Protein AF-A0A1F8L5M7-F1 (afdb_monomer)

Sequence (176 aa):
MYILMGIMQFGLIFAAYLTVNNAVREGARWGSISVYDTSDSASENDETRQDGVVARIIAGRGILNMPAVGATATSNFDSGDGTWAAGVVADDCFNQSPTPYSAVKDGDFTICYTIPADLAGESDARRGYYMEVTAWYHQQIFVPLLDMFLPDDPTKSAGEQGSWIRLPGRVTVVIN

Radius of gyration: 17.59 Å; Cα contacts (8 Å, |Δi|>4): 319; chains: 1; bounding box: 44×28×59 Å

Nearest PDB structures (foldseek):
  2a75-assembly1_A  TM=3.251E-01  e=4.981E+00  Trypanosoma rangeli
  1n1y-assembly1_A  TM=3.239E-01  e=7.196E+00  Trypanosoma rangeli

Structure (mmCIF, N/CA/C/O backbone):
data_AF-A0A1F8L5M7-F1
#
_entry.id   AF-A0A1F8L5M7-F1
#
loop_
_atom_site.group_PDB
_atom_site.id
_atom_site.type_symbol
_atom_site.label_atom_id
_atom_site.label_alt_id
_atom_site.label_comp_id
_atom_site.label_asym_id
_atom_site.label_entity_id
_atom_site.label_seq_id
_atom_site.pdbx_PDB_ins_code
_atom_site.Cartn_x
_atom_site.Cartn_y
_atom_site.Cartn_z
_atom_site.occupancy
_atom_site.B_iso_or_equiv
_atom_site.auth_seq_id
_atom_site.auth_comp_id
_atom_site.auth_asym_id
_atom_site.auth_atom_id
_atom_site.pdbx_PDB_model_num
ATOM 1 N N . MET A 1 1 ? -13.368 -0.753 36.514 1.00 64.62 1 MET A N 1
ATOM 2 C CA . MET A 1 1 ? -13.719 -1.466 35.264 1.00 64.62 1 MET A CA 1
ATOM 3 C C . MET A 1 1 ? -13.157 -0.775 34.016 1.00 64.62 1 MET A C 1
ATOM 5 O O . MET A 1 1 ? -12.635 -1.472 33.159 1.00 64.62 1 MET A O 1
ATOM 9 N N . TYR A 1 2 ? -13.148 0.564 33.946 1.00 70.50 2 TYR A N 1
ATOM 10 C CA . TYR A 1 2 ? -12.568 1.322 32.820 1.00 70.50 2 TYR A CA 1
ATOM 11 C C . TYR A 1 2 ? -11.077 1.057 32.544 1.00 70.50 2 TYR A C 1
ATOM 13 O O . TYR A 1 2 ? -10.684 0.987 31.388 1.00 70.50 2 TYR A O 1
ATOM 21 N N . ILE A 1 3 ? -10.260 0.827 33.581 1.00 77.00 3 ILE A N 1
ATOM 22 C CA . ILE A 1 3 ? -8.830 0.500 33.412 1.00 77.00 3 ILE A CA 1
ATOM 23 C C . ILE A 1 3 ? -8.643 -0.842 32.684 1.00 77.00 3 ILE A C 1
ATOM 25 O O . ILE A 1 3 ? -7.845 -0.933 31.759 1.00 77.00 3 ILE A O 1
ATOM 29 N N . LEU A 1 4 ? -9.415 -1.872 33.051 1.00 77.94 4 LEU A N 1
ATOM 30 C CA . LEU A 1 4 ? -9.369 -3.177 32.379 1.00 77.94 4 LEU A CA 1
ATOM 31 C C . LEU A 1 4 ? -9.817 -3.073 30.915 1.00 77.94 4 LEU A C 1
ATOM 33 O O . LEU A 1 4 ? -9.190 -3.665 30.042 1.00 77.94 4 LEU A O 1
ATOM 37 N N . MET A 1 5 ? -10.862 -2.288 30.639 1.00 79.56 5 MET A N 1
ATOM 38 C CA . MET A 1 5 ? -11.337 -2.042 29.274 1.00 79.56 5 MET A CA 1
ATOM 39 C C . MET A 1 5 ? -10.292 -1.301 28.426 1.00 79.56 5 MET A C 1
ATOM 41 O O . MET A 1 5 ? -10.048 -1.696 27.290 1.00 79.56 5 MET A O 1
ATOM 45 N N . GLY A 1 6 ? -9.613 -0.300 28.996 1.00 77.00 6 GLY A N 1
ATOM 46 C CA . GLY A 1 6 ? -8.527 0.416 28.322 1.00 77.00 6 GLY A CA 1
ATOM 47 C C . GLY A 1 6 ? -7.334 -0.483 27.979 1.00 77.00 6 GLY A C 1
ATOM 48 O O . GLY A 1 6 ? -6.821 -0.415 26.866 1.00 77.00 6 GLY A O 1
ATOM 49 N N . ILE A 1 7 ? -6.934 -1.380 28.890 1.00 84.25 7 ILE A N 1
ATOM 50 C CA . ILE A 1 7 ? -5.848 -2.344 28.633 1.00 84.25 7 ILE A CA 1
ATOM 51 C C . ILE A 1 7 ? -6.228 -3.306 27.498 1.00 84.25 7 ILE A C 1
ATOM 53 O O . ILE A 1 7 ? -5.422 -3.537 26.597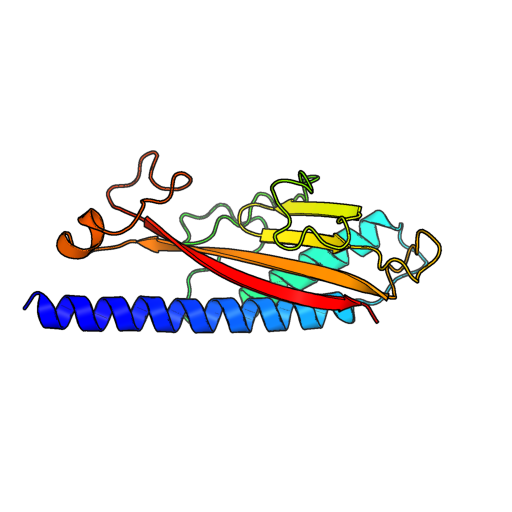 1.00 84.25 7 ILE A O 1
ATOM 57 N N . MET A 1 8 ? -7.454 -3.843 27.507 1.00 83.19 8 MET A N 1
ATOM 58 C CA . MET A 1 8 ? -7.928 -4.731 26.437 1.00 83.19 8 MET A CA 1
ATOM 59 C C . MET A 1 8 ? -7.974 -4.018 25.081 1.00 83.19 8 MET A C 1
ATOM 61 O O . MET A 1 8 ? -7.539 -4.579 24.077 1.00 83.19 8 MET A O 1
ATOM 65 N N . GLN A 1 9 ? -8.448 -2.772 25.050 1.00 81.06 9 GLN A N 1
ATOM 66 C CA . GLN A 1 9 ? -8.530 -1.995 23.818 1.00 81.06 9 GLN A CA 1
ATOM 67 C C . GLN A 1 9 ? -7.148 -1.643 23.260 1.00 81.06 9 GLN A C 1
ATOM 69 O O . GLN A 1 9 ? -6.925 -1.774 22.059 1.00 81.06 9 GLN A O 1
ATOM 74 N N . PHE A 1 10 ? -6.202 -1.265 24.121 1.00 85.00 10 PHE A N 1
ATOM 75 C CA . PHE A 1 10 ? -4.820 -1.049 23.702 1.00 85.00 10 PHE A CA 1
ATOM 76 C C . PHE A 1 10 ? -4.196 -2.333 23.139 1.00 85.00 10 PHE A C 1
ATOM 78 O O . PHE A 1 10 ? -3.548 -2.296 22.094 1.00 85.00 10 PHE A O 1
ATOM 85 N N . GLY A 1 11 ? -4.444 -3.479 23.783 1.00 87.62 11 GLY A N 1
ATOM 86 C CA . GLY A 1 11 ? -4.008 -4.783 23.284 1.00 87.62 11 GLY A CA 1
ATOM 87 C C . GLY A 1 11 ? -4.550 -5.094 21.886 1.00 87.62 11 GLY A C 1
ATOM 88 O O . GLY A 1 11 ? -3.794 -5.546 21.028 1.00 87.62 11 GLY A O 1
ATOM 89 N N . LEU A 1 12 ? -5.828 -4.792 21.630 1.00 84.56 12 LEU A N 1
ATOM 90 C CA . LEU A 1 12 ? -6.448 -4.968 20.314 1.00 84.56 12 LEU A CA 1
ATOM 91 C C . LEU A 1 12 ? -5.837 -4.036 19.257 1.00 84.56 12 LEU A C 1
ATOM 93 O O . LEU A 1 12 ? -5.513 -4.496 18.166 1.00 84.56 12 LEU A O 1
ATOM 97 N N . ILE A 1 13 ? -5.637 -2.754 19.584 1.00 86.12 13 ILE A N 1
ATOM 98 C CA . ILE A 1 13 ? -5.011 -1.771 18.683 1.00 86.12 13 ILE A CA 1
ATOM 99 C C . ILE A 1 13 ? -3.591 -2.211 18.317 1.00 86.12 13 ILE A C 1
ATOM 101 O O . ILE A 1 13 ? -3.224 -2.214 17.143 1.00 86.12 13 ILE A O 1
ATOM 105 N N . PHE A 1 14 ? -2.800 -2.632 19.305 1.00 89.12 14 PHE A N 1
ATOM 106 C CA . PHE A 1 14 ? -1.436 -3.102 19.081 1.00 89.12 14 PHE A CA 1
ATOM 107 C C . PHE A 1 14 ? -1.399 -4.381 18.233 1.00 89.12 14 PHE A C 1
ATOM 109 O O . PHE A 1 14 ? -0.612 -4.477 17.290 1.00 89.12 14 PHE A O 1
ATOM 116 N N . ALA A 1 15 ? -2.277 -5.346 18.523 1.00 88.81 15 ALA A N 1
ATOM 117 C CA . ALA A 1 15 ? -2.394 -6.568 17.733 1.00 88.81 15 ALA A CA 1
ATOM 118 C C . ALA A 1 15 ? -2.799 -6.272 16.279 1.00 88.81 15 ALA A C 1
ATOM 120 O O . ALA A 1 15 ? -2.209 -6.834 15.352 1.00 88.81 15 ALA A O 1
ATOM 121 N N . ALA A 1 16 ? -3.754 -5.360 16.069 1.00 87.75 16 ALA A N 1
ATOM 122 C CA . ALA A 1 16 ? -4.158 -4.920 14.740 1.00 87.75 16 ALA A CA 1
ATOM 123 C C . ALA A 1 16 ? -2.996 -4.240 14.005 1.00 87.75 16 ALA A C 1
ATOM 125 O O . ALA A 1 16 ? -2.677 -4.630 12.885 1.00 87.75 16 ALA A O 1
ATOM 126 N N . TYR A 1 17 ? -2.292 -3.31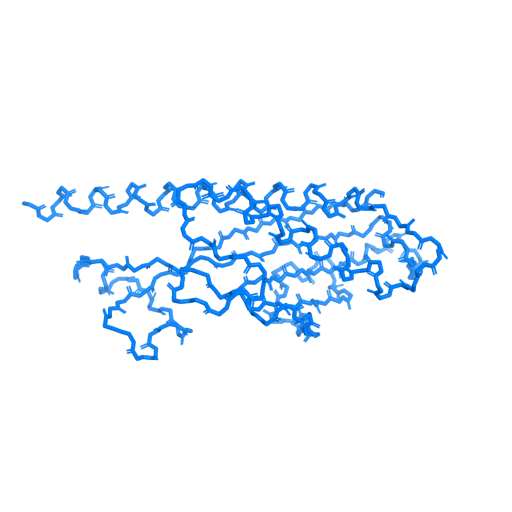3 14.659 1.00 89.12 17 TYR A N 1
ATOM 127 C CA . TYR A 1 17 ? -1.135 -2.627 14.086 1.00 89.12 17 TYR A CA 1
ATOM 128 C C . TYR A 1 17 ? -0.040 -3.602 13.629 1.00 89.12 17 TYR A C 1
ATOM 130 O O . TYR A 1 17 ? 0.430 -3.510 12.494 1.00 89.12 17 TYR A O 1
ATOM 138 N N . LEU A 1 18 ? 0.339 -4.576 14.465 1.00 91.50 18 LEU A N 1
ATOM 139 C CA . LEU A 1 18 ? 1.320 -5.597 14.079 1.00 91.50 18 LEU A CA 1
ATOM 140 C C . LEU A 1 18 ? 0.841 -6.436 12.892 1.00 91.50 18 LEU A C 1
ATOM 142 O O . LEU A 1 18 ? 1.621 -6.731 11.987 1.00 91.50 18 LEU A O 1
ATOM 146 N N . THR A 1 19 ? -0.437 -6.808 12.890 1.00 91.31 19 THR A N 1
ATOM 147 C CA . THR A 1 19 ? -1.025 -7.627 11.827 1.00 91.31 19 THR A CA 1
ATOM 148 C C . THR A 1 19 ? -1.015 -6.884 10.493 1.00 91.31 19 THR A C 1
ATOM 150 O O . THR A 1 19 ? -0.532 -7.431 9.506 1.00 91.31 19 THR A O 1
ATOM 153 N N . VAL A 1 20 ? -1.451 -5.621 10.468 1.00 90.69 20 VAL A N 1
ATOM 154 C CA . VAL A 1 20 ? -1.460 -4.790 9.253 1.00 90.69 20 VAL A CA 1
ATOM 155 C C . VAL A 1 20 ? -0.036 -4.569 8.733 1.00 90.69 20 VAL A C 1
ATOM 157 O O . VAL A 1 20 ? 0.209 -4.731 7.542 1.00 90.69 20 VAL A O 1
ATOM 160 N N . ASN A 1 21 ? 0.937 -4.287 9.606 1.00 92.88 21 ASN A N 1
ATOM 161 C CA . ASN A 1 21 ? 2.332 -4.100 9.185 1.00 92.88 21 ASN A CA 1
ATOM 162 C C . ASN A 1 21 ? 2.960 -5.380 8.612 1.00 92.88 21 ASN A C 1
ATOM 164 O O . ASN A 1 21 ? 3.693 -5.322 7.623 1.00 92.88 21 ASN A O 1
ATOM 168 N N . ASN A 1 22 ? 2.663 -6.540 9.201 1.00 92.81 22 ASN A N 1
ATOM 169 C CA . ASN A 1 22 ? 3.116 -7.822 8.664 1.00 92.81 22 ASN A CA 1
ATOM 170 C C . ASN A 1 22 ? 2.445 -8.141 7.320 1.00 92.81 22 ASN A C 1
ATOM 172 O O . ASN A 1 22 ? 3.125 -8.580 6.394 1.00 92.81 22 ASN A O 1
ATOM 176 N N . ALA A 1 23 ? 1.143 -7.876 7.194 1.00 91.56 23 ALA A N 1
ATOM 177 C CA . ALA A 1 23 ? 0.395 -8.073 5.958 1.00 91.56 23 ALA A CA 1
ATOM 178 C C . ALA A 1 23 ? 0.924 -7.186 4.818 1.00 91.56 23 ALA A C 1
ATOM 180 O O . ALA A 1 23 ? 1.190 -7.682 3.726 1.00 91.56 23 ALA A O 1
ATOM 181 N N . VAL A 1 24 ? 1.166 -5.900 5.091 1.00 93.25 24 VAL A N 1
ATOM 182 C CA . VAL A 1 24 ? 1.761 -4.943 4.142 1.00 93.25 24 VAL A CA 1
ATOM 183 C C . VAL A 1 24 ? 3.165 -5.368 3.720 1.00 93.25 24 VAL A C 1
ATOM 185 O O . VAL A 1 24 ? 3.490 -5.323 2.534 1.00 93.25 24 VAL A O 1
ATOM 188 N N . ARG A 1 25 ? 3.988 -5.862 4.654 1.00 93.94 25 ARG A N 1
ATOM 189 C CA . ARG A 1 25 ? 5.315 -6.407 4.331 1.00 93.94 25 ARG A CA 1
ATOM 190 C C . ARG A 1 25 ? 5.233 -7.599 3.378 1.00 93.94 25 ARG A C 1
ATOM 192 O O . ARG A 1 25 ? 6.041 -7.685 2.456 1.00 93.94 25 ARG A O 1
ATOM 199 N N . GLU A 1 26 ? 4.282 -8.504 3.588 1.00 93.38 26 GLU A N 1
ATOM 200 C CA . GLU A 1 26 ? 4.086 -9.649 2.695 1.00 93.38 26 GLU A CA 1
ATOM 201 C C . GLU A 1 26 ? 3.541 -9.223 1.324 1.00 93.38 26 GLU A C 1
ATOM 203 O O . GLU A 1 26 ? 4.014 -9.721 0.302 1.00 93.38 26 GLU A O 1
ATOM 208 N N . GLY A 1 27 ? 2.624 -8.253 1.285 1.00 92.06 27 GLY A N 1
ATOM 209 C CA . GLY A 1 27 ? 2.161 -7.630 0.044 1.00 92.06 27 GLY A CA 1
ATOM 210 C C . GLY A 1 27 ? 3.308 -7.025 -0.759 1.00 92.06 27 GLY A C 1
ATOM 211 O O . GLY A 1 27 ? 3.499 -7.358 -1.926 1.00 92.06 27 GLY A O 1
ATOM 212 N N . ALA A 1 28 ? 4.145 -6.211 -0.118 1.00 93.50 28 ALA A N 1
ATOM 213 C CA . ALA A 1 28 ? 5.296 -5.603 -0.775 1.00 93.50 28 ALA A CA 1
ATOM 214 C C . ALA A 1 28 ? 6.337 -6.632 -1.233 1.00 93.50 28 ALA A C 1
ATOM 216 O O . ALA A 1 28 ? 6.903 -6.486 -2.315 1.00 93.50 28 ALA A O 1
ATOM 217 N N . ARG A 1 29 ? 6.557 -7.704 -0.456 1.00 93.00 29 ARG A N 1
ATOM 218 C CA . ARG A 1 29 ? 7.408 -8.828 -0.876 1.00 93.00 29 ARG A CA 1
ATOM 219 C C . ARG A 1 29 ? 6.881 -9.482 -2.149 1.00 93.00 29 ARG A C 1
ATOM 221 O O . ARG A 1 29 ? 7.678 -9.898 -2.979 1.00 93.00 29 ARG A O 1
ATOM 228 N N . TRP A 1 30 ? 5.564 -9.605 -2.293 1.00 92.81 30 TRP A N 1
ATOM 229 C CA . TRP A 1 30 ? 4.962 -10.127 -3.514 1.00 92.81 30 TRP A CA 1
ATOM 230 C C . TRP A 1 30 ? 5.160 -9.149 -4.683 1.00 92.81 30 TRP A C 1
ATOM 232 O O . TRP A 1 30 ? 5.631 -9.556 -5.743 1.00 92.81 30 TRP A O 1
ATOM 242 N N . GLY A 1 31 ? 4.894 -7.853 -4.486 1.00 91.00 31 GLY A N 1
ATOM 243 C CA . GLY A 1 31 ? 5.005 -6.865 -5.568 1.00 91.00 31 GLY A CA 1
ATOM 244 C C . GLY A 1 31 ? 6.436 -6.677 -6.080 1.00 91.00 31 GLY A C 1
ATOM 245 O O . GLY A 1 31 ? 6.628 -6.440 -7.273 1.00 91.00 31 GLY A O 1
ATOM 246 N N . SER A 1 32 ? 7.444 -6.873 -5.221 1.00 91.62 32 SER A N 1
ATOM 247 C CA . SER A 1 32 ? 8.855 -6.803 -5.619 1.00 91.62 32 SER A CA 1
ATOM 248 C C . SER A 1 32 ? 9.344 -7.989 -6.450 1.00 91.62 32 SER A C 1
ATOM 250 O O . SER A 1 32 ? 10.395 -7.872 -7.07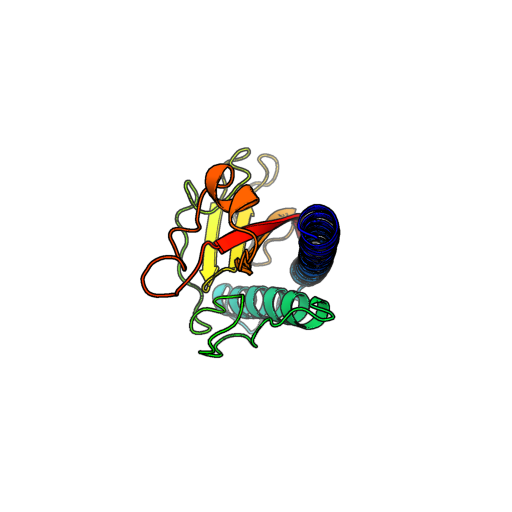7 1.00 91.62 32 SER A O 1
ATOM 252 N N . ILE A 1 33 ? 8.614 -9.110 -6.458 1.00 90.38 33 ILE A N 1
ATOM 253 C CA . IL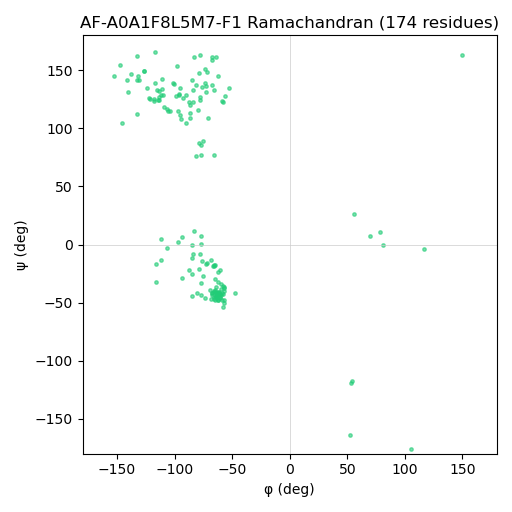E A 1 33 ? 8.945 -10.315 -7.238 1.00 90.38 33 ILE A CA 1
ATOM 254 C C . ILE A 1 33 ? 7.958 -10.578 -8.378 1.00 90.38 33 ILE A C 1
ATOM 256 O O . ILE A 1 33 ? 8.038 -11.629 -9.016 1.00 90.38 33 ILE A O 1
ATOM 260 N N . SER A 1 34 ? 7.002 -9.674 -8.604 1.00 87.19 34 SER A N 1
ATOM 261 C CA . SER A 1 34 ? 5.986 -9.851 -9.638 1.00 87.19 34 SER A CA 1
ATOM 262 C C . SER A 1 34 ? 6.644 -10.066 -10.997 1.00 87.19 34 SER A C 1
ATOM 264 O O . SER A 1 34 ? 7.501 -9.284 -11.418 1.00 87.19 34 SER A O 1
ATOM 266 N N . VAL A 1 35 ? 6.241 -11.141 -11.672 1.00 86.75 35 VAL A N 1
ATOM 267 C CA . VAL A 1 35 ? 6.773 -11.512 -12.982 1.00 86.75 35 VAL A CA 1
ATOM 268 C C . VAL A 1 35 ? 6.218 -10.546 -14.019 1.00 86.75 35 VAL A C 1
ATOM 270 O O . VAL A 1 35 ? 5.022 -10.288 -14.038 1.00 86.75 35 VAL A O 1
ATOM 273 N N . TYR A 1 36 ? 7.105 -10.011 -14.853 1.00 88.62 36 TYR A N 1
ATOM 274 C CA . TYR A 1 36 ? 6.730 -9.202 -16.005 1.00 88.62 36 TYR A CA 1
ATOM 275 C C . TYR A 1 36 ? 6.466 -10.125 -17.195 1.00 88.62 36 TYR A C 1
ATOM 277 O O . TYR A 1 36 ? 7.378 -10.857 -17.600 1.00 88.62 36 TYR A O 1
ATOM 285 N N . ASP A 1 37 ? 5.253 -10.086 -17.738 1.00 90.69 37 ASP A N 1
ATOM 286 C CA . ASP A 1 37 ? 4.901 -10.774 -18.973 1.00 90.69 37 ASP A CA 1
ATOM 287 C C . ASP A 1 37 ? 5.077 -9.841 -20.175 1.00 90.69 37 ASP A C 1
ATOM 289 O O . ASP A 1 37 ? 4.546 -8.735 -20.233 1.00 90.69 37 ASP A O 1
ATOM 293 N N . THR A 1 38 ? 5.849 -10.301 -21.155 1.00 89.00 38 THR A N 1
ATOM 294 C CA . THR A 1 38 ? 6.111 -9.568 -22.396 1.00 89.00 38 THR A CA 1
ATOM 295 C C . THR A 1 38 ? 4.951 -9.603 -23.389 1.00 89.00 38 THR A C 1
ATOM 297 O O . THR A 1 38 ? 4.994 -8.850 -24.362 1.00 89.00 38 THR A O 1
ATOM 300 N N . SER A 1 39 ? 3.962 -10.488 -23.204 1.00 92.06 39 SER A N 1
ATOM 301 C CA . SER A 1 39 ? 2.743 -10.479 -24.026 1.00 92.06 39 SER A CA 1
ATOM 302 C C . SER A 1 39 ? 1.748 -9.403 -23.611 1.00 92.06 39 SER A C 1
ATOM 304 O O . SER A 1 39 ? 0.916 -9.018 -24.432 1.00 92.06 39 SER A O 1
ATOM 306 N N . ASP A 1 40 ? 1.855 -8.929 -22.372 1.00 90.31 40 ASP A N 1
ATOM 307 C CA . ASP A 1 40 ? 0.932 -7.981 -21.766 1.00 90.31 40 ASP A CA 1
ATOM 308 C C . ASP A 1 40 ? 1.493 -6.561 -21.868 1.00 90.31 40 ASP A C 1
ATOM 310 O O . ASP A 1 40 ? 2.706 -6.328 -21.940 1.00 90.31 40 ASP A O 1
ATOM 314 N N . SER A 1 41 ? 0.605 -5.573 -21.870 1.00 90.06 41 SER A N 1
ATOM 315 C CA . SER A 1 41 ? 1.009 -4.172 -21.824 1.00 90.06 41 SER A CA 1
ATOM 316 C C . SER A 1 41 ? 1.644 -3.812 -20.475 1.00 90.06 41 SER A C 1
ATOM 318 O O . SER A 1 41 ? 1.459 -4.477 -19.451 1.00 90.06 41 SER A O 1
ATOM 320 N N . ALA A 1 42 ? 2.386 -2.703 -20.445 1.00 84.31 42 ALA A N 1
ATOM 321 C CA . ALA A 1 42 ? 3.002 -2.207 -19.215 1.00 84.31 42 ALA A CA 1
ATOM 322 C C . ALA A 1 42 ? 1.976 -1.820 -18.131 1.00 84.31 42 ALA A C 1
ATOM 324 O O . ALA A 1 42 ? 2.337 -1.802 -16.954 1.00 84.31 42 ALA A O 1
ATOM 325 N N . SER A 1 43 ? 0.731 -1.500 -18.512 1.00 84.88 43 SER A N 1
ATOM 326 C CA . SER A 1 43 ? -0.368 -1.217 -17.581 1.00 84.88 43 SER A CA 1
ATOM 327 C C . SER A 1 43 ? -1.008 -2.489 -17.031 1.00 84.88 43 SER A C 1
ATOM 329 O O . SER A 1 43 ? -1.236 -2.556 -15.831 1.00 84.88 43 SER A O 1
ATOM 331 N N . GLU A 1 44 ? -1.229 -3.514 -17.862 1.00 89.75 44 GLU A N 1
ATOM 332 C CA . GLU A 1 44 ? -1.810 -4.798 -17.422 1.00 89.75 44 GLU A CA 1
ATOM 333 C C . GLU A 1 44 ? -0.878 -5.538 -16.453 1.00 89.75 44 GLU A C 1
ATOM 335 O O . GLU A 1 44 ? -1.311 -6.064 -15.426 1.00 89.75 44 GLU A O 1
ATOM 340 N N . ASN A 1 45 ? 0.429 -5.509 -16.730 1.00 89.94 45 ASN A N 1
ATOM 341 C CA . ASN A 1 45 ? 1.444 -6.020 -15.810 1.00 89.94 45 ASN A CA 1
ATOM 342 C C . ASN A 1 45 ? 1.424 -5.295 -14.458 1.00 89.94 45 ASN A C 1
ATOM 344 O O . ASN A 1 45 ? 1.723 -5.879 -13.415 1.00 89.94 45 ASN A O 1
ATOM 348 N N . ASP A 1 46 ? 1.108 -4.006 -14.479 1.00 87.94 46 ASP A N 1
ATOM 349 C CA . ASP A 1 46 ? 1.070 -3.185 -13.284 1.00 87.94 46 ASP A CA 1
ATOM 350 C C . ASP A 1 46 ? -0.180 -3.415 -12.458 1.00 87.94 46 ASP A C 1
ATOM 352 O O . ASP A 1 46 ? -0.070 -3.590 -11.251 1.00 87.94 46 ASP A O 1
ATOM 356 N N . GLU A 1 47 ? -1.335 -3.495 -13.104 1.00 89.06 47 GLU A N 1
ATOM 357 C CA . GLU A 1 47 ? -2.597 -3.860 -12.473 1.00 89.06 47 GLU A CA 1
ATOM 358 C C . GLU A 1 47 ? -2.493 -5.251 -11.841 1.00 89.06 47 GLU A C 1
ATOM 360 O O . GLU A 1 47 ? -2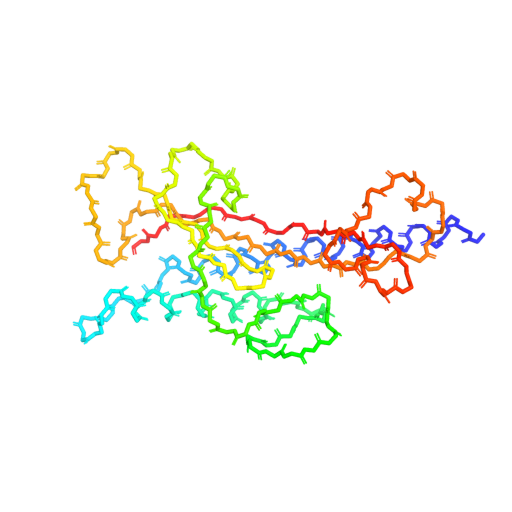.717 -5.407 -10.644 1.00 89.06 47 GLU A O 1
ATOM 365 N N . THR A 1 48 ? -1.965 -6.235 -12.579 1.00 90.38 48 THR A N 1
ATOM 366 C CA . THR A 1 48 ? -1.692 -7.580 -12.045 1.00 90.38 48 THR A CA 1
ATOM 367 C C . THR A 1 48 ? -0.762 -7.531 -10.834 1.00 90.38 48 THR A C 1
ATOM 369 O O . THR A 1 48 ? -0.948 -8.266 -9.855 1.00 90.38 48 THR A O 1
ATOM 372 N N . ARG A 1 49 ? 0.255 -6.659 -10.875 1.00 91.00 49 ARG A N 1
ATOM 373 C CA . ARG A 1 49 ? 1.165 -6.481 -9.747 1.00 91.00 49 ARG A CA 1
ATOM 374 C C . ARG A 1 49 ? 0.424 -5.895 -8.540 1.00 91.00 49 ARG A C 1
ATOM 376 O O . ARG A 1 49 ? 0.601 -6.358 -7.414 1.00 91.00 49 ARG A O 1
ATOM 383 N N . GLN A 1 50 ? -0.369 -4.860 -8.756 1.00 90.06 50 GLN A N 1
ATOM 384 C CA . GLN A 1 50 ? -1.068 -4.132 -7.703 1.00 90.06 50 GLN A CA 1
ATOM 385 C C . GLN A 1 50 ? -2.155 -5.015 -7.062 1.00 90.06 50 GLN A C 1
ATOM 387 O O . GLN A 1 50 ? -2.185 -5.160 -5.836 1.00 90.06 50 GLN A O 1
ATOM 392 N N . ASP A 1 51 ? -2.926 -5.743 -7.867 1.00 89.62 51 ASP A N 1
ATOM 393 C CA . ASP A 1 51 ? -3.912 -6.729 -7.414 1.00 89.62 51 ASP A CA 1
ATOM 394 C C . ASP A 1 51 ? -3.268 -7.846 -6.594 1.00 89.62 51 ASP A C 1
ATOM 396 O O . ASP A 1 51 ? -3.762 -8.228 -5.528 1.00 89.62 51 ASP A O 1
ATOM 400 N N . GLY A 1 52 ? -2.122 -8.355 -7.053 1.00 90.12 52 GLY A N 1
ATOM 401 C CA . GLY A 1 52 ? -1.362 -9.363 -6.329 1.00 90.12 52 GLY A CA 1
ATOM 402 C C . GLY A 1 52 ? -0.870 -8.866 -4.968 1.00 90.12 52 GLY A C 1
ATOM 403 O O . GLY A 1 52 ? -0.970 -9.601 -3.979 1.00 90.12 52 GLY A O 1
ATOM 404 N N . VAL A 1 53 ? -0.400 -7.614 -4.882 1.00 91.62 53 VAL A N 1
ATOM 405 C CA . VAL A 1 53 ? -0.021 -6.970 -3.612 1.00 91.62 53 VAL A CA 1
ATOM 406 C C . VAL A 1 53 ? -1.215 -6.953 -2.661 1.00 91.62 53 VAL A C 1
ATOM 408 O O . VAL A 1 53 ? -1.107 -7.468 -1.542 1.00 91.62 53 VAL A O 1
ATOM 411 N N . VAL A 1 54 ? -2.361 -6.429 -3.096 1.00 88.38 54 VAL A N 1
ATOM 412 C CA . VAL A 1 54 ? -3.542 -6.296 -2.231 1.00 88.38 54 VAL A CA 1
ATOM 413 C C . VAL A 1 54 ? -4.092 -7.662 -1.827 1.00 88.38 54 VAL A C 1
ATOM 415 O O . VAL A 1 54 ? -4.371 -7.887 -0.646 1.00 88.38 54 VAL A O 1
ATOM 418 N N . ALA A 1 55 ? -4.136 -8.632 -2.743 1.00 88.00 55 ALA A N 1
ATOM 419 C CA . ALA A 1 55 ? -4.545 -10.000 -2.437 1.00 88.00 55 ALA A CA 1
ATOM 420 C C . ALA A 1 55 ? -3.690 -10.633 -1.324 1.00 88.00 55 ALA A C 1
ATOM 422 O O . ALA A 1 55 ? -4.213 -11.365 -0.477 1.00 88.00 55 ALA A O 1
ATOM 423 N N . ARG A 1 56 ? -2.381 -10.342 -1.276 1.00 90.12 56 ARG A N 1
ATOM 424 C CA . ARG A 1 56 ? -1.492 -10.831 -0.208 1.00 90.12 56 ARG A CA 1
ATOM 425 C C . ARG A 1 56 ? -1.633 -10.073 1.101 1.00 90.12 56 ARG A C 1
ATOM 427 O O . ARG A 1 56 ? -1.555 -10.712 2.150 1.00 90.12 56 ARG A O 1
ATOM 434 N N . ILE A 1 57 ? -1.918 -8.775 1.062 1.00 89.38 57 ILE A N 1
ATOM 435 C CA . ILE A 1 57 ? -2.262 -8.013 2.271 1.00 89.38 57 ILE A CA 1
ATOM 436 C C . ILE A 1 57 ? -3.542 -8.581 2.889 1.00 89.38 57 ILE A C 1
ATOM 438 O O . ILE A 1 57 ? -3.574 -8.925 4.071 1.00 89.38 57 ILE A O 1
ATOM 442 N N . ILE A 1 58 ? -4.565 -8.787 2.061 1.00 85.38 58 ILE A N 1
ATOM 443 C CA . ILE A 1 58 ? -5.833 -9.385 2.471 1.00 85.38 58 ILE A CA 1
ATOM 444 C C . ILE A 1 58 ? -5.596 -10.800 3.005 1.00 85.38 58 ILE A C 1
ATOM 446 O O . ILE A 1 58 ? -6.103 -11.139 4.069 1.00 85.38 58 ILE A O 1
ATOM 450 N N . ALA A 1 59 ? -4.800 -11.644 2.346 1.00 85.50 59 ALA A N 1
ATOM 451 C CA . ALA A 1 59 ? -4.481 -12.977 2.867 1.00 85.50 59 ALA A CA 1
ATOM 452 C C . ALA A 1 59 ? -3.715 -12.939 4.209 1.00 85.50 59 ALA A C 1
ATOM 454 O O . ALA A 1 59 ? -3.918 -13.809 5.055 1.00 85.50 59 ALA A O 1
ATOM 455 N N . GLY A 1 60 ? -2.877 -11.921 4.431 1.00 85.25 60 GLY A N 1
ATOM 456 C CA . GLY A 1 60 ? -2.091 -11.718 5.653 1.00 85.25 60 GLY A CA 1
ATOM 457 C C . GLY A 1 60 ? -2.875 -11.172 6.852 1.00 85.25 60 GLY A C 1
ATOM 458 O O . GLY A 1 60 ? -2.297 -10.974 7.920 1.00 85.25 60 GLY A O 1
ATOM 459 N N . ARG A 1 61 ? -4.184 -10.939 6.709 1.00 76.69 61 ARG A N 1
ATOM 460 C CA . ARG A 1 61 ? -5.007 -10.219 7.691 1.00 76.69 61 ARG A CA 1
ATOM 461 C C . ARG A 1 61 ? -5.257 -10.906 9.027 1.00 76.69 61 ARG A C 1
ATOM 463 O O . ARG A 1 61 ? -5.757 -10.271 9.954 1.00 76.69 61 ARG A O 1
ATOM 470 N N . GLY A 1 62 ? -4.964 -12.199 9.133 1.00 79.81 62 GLY A N 1
ATOM 471 C CA . GLY A 1 62 ? -5.266 -12.981 10.329 1.00 79.81 62 GLY A CA 1
ATOM 472 C C . GLY A 1 62 ? -6.742 -12.864 10.733 1.00 79.81 62 GLY A C 1
ATOM 473 O O . GLY A 1 62 ? -7.626 -13.241 9.971 1.00 79.81 62 GLY A O 1
ATOM 474 N N . ILE A 1 63 ? -6.993 -12.342 11.939 1.00 74.19 63 ILE A N 1
ATOM 475 C CA . ILE A 1 63 ? -8.339 -12.156 12.515 1.00 74.19 63 ILE A CA 1
ATOM 476 C C . ILE A 1 63 ? -9.029 -10.852 12.074 1.00 74.19 63 ILE A C 1
ATOM 478 O O . ILE A 1 63 ? -10.197 -10.636 12.393 1.00 74.19 63 ILE A O 1
ATOM 482 N N . LEU A 1 64 ? -8.327 -9.958 11.373 1.00 81.06 64 LEU A N 1
ATOM 483 C CA . LEU A 1 64 ? -8.889 -8.672 10.968 1.00 81.06 64 LEU A CA 1
ATOM 484 C C . LEU A 1 64 ? -9.903 -8.853 9.834 1.00 81.06 64 LEU A C 1
ATOM 486 O O . LEU A 1 64 ? -9.688 -9.615 8.889 1.00 81.06 64 LEU A O 1
ATOM 490 N N . ASN A 1 65 ? -11.006 -8.109 9.912 1.00 72.81 65 ASN A N 1
ATOM 491 C CA . ASN A 1 65 ? -12.044 -8.104 8.887 1.00 72.81 65 ASN A CA 1
ATOM 492 C C . ASN A 1 65 ? -11.639 -7.189 7.719 1.00 72.81 65 ASN A C 1
ATOM 494 O O . ASN A 1 65 ? -12.107 -6.055 7.631 1.00 72.81 65 ASN A O 1
ATOM 498 N N . MET A 1 66 ? -10.725 -7.675 6.872 1.00 69.25 66 MET A N 1
ATOM 499 C CA . MET A 1 66 ? -10.390 -7.046 5.588 1.00 69.25 66 MET A CA 1
ATOM 500 C C . MET A 1 66 ? -11.188 -7.733 4.469 1.00 69.25 66 MET A C 1
ATOM 502 O O . MET A 1 66 ? -11.163 -8.971 4.398 1.00 69.25 66 MET A O 1
ATOM 506 N N . PRO A 1 67 ? -11.897 -6.978 3.621 1.00 64.62 67 PRO A N 1
ATOM 507 C CA . PRO A 1 67 ? -12.716 -7.501 2.547 1.00 64.62 67 PRO A CA 1
ATOM 508 C C . PRO A 1 67 ? -11.806 -7.901 1.376 1.00 64.62 67 PRO A C 1
ATOM 510 O O . PRO A 1 67 ? -10.628 -7.547 1.340 1.00 64.62 67 PRO A O 1
ATOM 513 N N . ALA A 1 68 ? -12.324 -8.703 0.446 1.00 62.91 68 ALA A N 1
ATOM 514 C CA . ALA A 1 68 ? -11.614 -8.991 -0.801 1.00 62.91 68 ALA A CA 1
ATOM 515 C C . ALA A 1 68 ? -11.523 -7.722 -1.675 1.00 62.91 68 ALA A C 1
ATOM 517 O O . ALA A 1 68 ? -12.344 -6.827 -1.507 1.00 62.91 68 ALA A O 1
ATOM 518 N N . VAL A 1 69 ? -10.572 -7.659 -2.615 1.00 61.53 69 VAL A N 1
ATOM 519 C CA . VAL A 1 69 ? -10.497 -6.565 -3.609 1.00 61.53 69 VAL A CA 1
ATOM 520 C C . VAL A 1 69 ? -11.844 -6.421 -4.324 1.00 61.53 69 VAL A C 1
ATOM 522 O O . VAL A 1 69 ? -12.455 -7.435 -4.677 1.00 61.53 69 VAL A O 1
ATOM 525 N N . GLY A 1 70 ? -12.327 -5.185 -4.479 1.00 57.06 70 GLY A N 1
ATOM 526 C CA . GLY A 1 70 ? -13.611 -4.883 -5.122 1.00 57.06 70 GLY A CA 1
ATOM 527 C C . GLY A 1 70 ? -14.863 -5.303 -4.335 1.00 57.06 70 GLY A C 1
ATOM 528 O O . GLY A 1 70 ? -15.976 -5.224 -4.858 1.00 57.06 70 GLY A O 1
ATOM 529 N N . ALA A 1 71 ? -14.736 -5.768 -3.085 1.00 57.75 71 ALA A N 1
ATOM 530 C CA . ALA A 1 71 ? -15.894 -6.119 -2.269 1.00 57.75 71 ALA A CA 1
ATOM 531 C C . ALA A 1 71 ? -16.445 -4.893 -1.524 1.00 57.75 71 ALA A C 1
ATOM 533 O O . ALA A 1 71 ? -15.848 -4.389 -0.576 1.00 57.75 71 ALA A O 1
ATOM 534 N N . THR A 1 72 ? -17.653 -4.463 -1.890 1.00 54.50 72 THR A N 1
ATOM 535 C CA . THR A 1 72 ? -18.384 -3.396 -1.193 1.00 54.50 72 THR A CA 1
ATOM 536 C C . THR A 1 72 ? -18.996 -3.940 0.104 1.00 54.50 72 THR A C 1
ATOM 538 O O . THR A 1 72 ? -20.139 -4.397 0.132 1.00 54.50 72 THR A O 1
ATOM 541 N N . ALA A 1 73 ? -18.228 -3.957 1.191 1.00 54.03 73 ALA A N 1
ATOM 542 C CA . ALA A 1 73 ? -18.714 -4.372 2.507 1.00 54.03 73 ALA A CA 1
ATOM 543 C C . ALA A 1 73 ? -18.433 -3.305 3.570 1.00 54.03 73 ALA A C 1
ATOM 545 O O . ALA A 1 73 ? -17.416 -2.620 3.516 1.00 54.03 73 ALA A O 1
ATOM 546 N N . THR A 1 74 ? -19.300 -3.227 4.588 1.00 59.56 74 THR A N 1
ATOM 547 C CA . THR A 1 74 ? -19.041 -2.532 5.862 1.00 59.56 74 THR A CA 1
ATOM 548 C C . THR A 1 74 ? -17.923 -3.262 6.601 1.00 59.56 74 THR A C 1
ATOM 550 O O . THR A 1 74 ? -18.152 -4.096 7.482 1.00 59.56 74 THR A O 1
ATOM 553 N N . SER A 1 75 ? -16.698 -3.044 6.154 1.00 67.12 75 SER A N 1
ATOM 554 C CA . SER A 1 75 ? -15.506 -3.668 6.695 1.00 67.12 75 SER A CA 1
ATOM 555 C C . SER A 1 75 ? -14.606 -2.589 7.279 1.00 67.12 75 SER A C 1
ATOM 557 O O . SER A 1 75 ? -14.771 -1.410 6.984 1.00 67.12 75 SER A O 1
ATOM 559 N N . ASN A 1 76 ? -13.620 -2.978 8.079 1.00 75.56 76 ASN A N 1
ATOM 560 C CA . ASN A 1 76 ? -12.651 -2.046 8.649 1.00 75.56 76 ASN A CA 1
ATOM 561 C C . ASN A 1 76 ? -11.573 -1.595 7.638 1.00 75.56 76 ASN A C 1
ATOM 563 O O . ASN A 1 76 ? -10.641 -0.894 8.014 1.00 75.56 76 ASN A O 1
ATOM 567 N N . PHE A 1 77 ? -11.735 -1.971 6.370 1.00 75.75 77 PHE A N 1
ATOM 568 C CA . PHE A 1 77 ? -11.052 -1.440 5.194 1.00 75.75 77 PHE A CA 1
ATOM 569 C C . PHE A 1 77 ? -12.082 -1.012 4.141 1.00 75.75 77 PHE A C 1
ATOM 571 O O . PHE A 1 77 ? -13.139 -1.629 3.989 1.00 75.75 77 PHE A O 1
ATOM 578 N N . ASP A 1 78 ? -11.740 -0.004 3.369 1.00 74.50 78 ASP A N 1
ATOM 579 C CA . ASP A 1 78 ? -12.310 0.268 2.065 1.00 74.50 78 ASP A CA 1
ATOM 580 C C . ASP A 1 78 ? -11.392 -0.379 1.021 1.00 74.50 78 ASP A C 1
ATOM 582 O O . ASP A 1 78 ? -10.259 0.053 0.834 1.00 74.50 78 ASP A O 1
ATOM 586 N N . SER A 1 79 ? -11.821 -1.469 0.385 1.00 64.50 79 SER A N 1
ATOM 587 C CA . SER A 1 79 ? -11.035 -2.112 -0.682 1.00 64.50 79 SER A CA 1
ATOM 588 C C . SER A 1 79 ? -11.229 -1.463 -2.049 1.00 64.50 79 SER A C 1
ATOM 590 O O . SER A 1 79 ? -10.852 -2.083 -3.037 1.00 64.50 79 SER A O 1
ATOM 592 N N . GLY A 1 80 ? -11.866 -0.289 -2.095 1.00 64.69 80 GLY A N 1
ATOM 593 C CA . GLY A 1 80 ? -12.266 0.380 -3.322 1.00 64.69 80 GLY A CA 1
ATOM 594 C C . GLY A 1 80 ? -13.069 -0.528 -4.258 1.00 64.69 80 GLY A C 1
ATOM 595 O O . GLY A 1 80 ? -13.644 -1.542 -3.838 1.00 64.69 80 GLY A O 1
ATOM 596 N N . ASP A 1 81 ? -13.193 -0.126 -5.518 1.00 67.62 81 ASP A N 1
ATOM 597 C CA . ASP A 1 81 ? -14.010 -0.827 -6.515 1.00 67.62 81 ASP A CA 1
ATOM 598 C C . ASP A 1 81 ? -13.206 -1.844 -7.342 1.00 67.62 81 ASP A C 1
ATOM 600 O O . ASP A 1 81 ? -13.758 -2.461 -8.256 1.00 67.62 81 ASP A O 1
ATOM 604 N N . GLY A 1 82 ? -11.935 -2.065 -6.983 1.00 69.94 82 GLY A N 1
ATOM 605 C CA . GLY A 1 82 ? -11.010 -2.907 -7.735 1.00 69.94 82 GLY A CA 1
ATOM 606 C C . GLY A 1 82 ? -10.429 -2.209 -8.963 1.00 69.94 82 GLY A C 1
ATOM 607 O O . GLY A 1 82 ? -9.815 -2.875 -9.792 1.00 69.94 82 GLY A O 1
ATOM 608 N N . THR A 1 83 ? -10.633 -0.895 -9.106 1.00 80.50 83 THR A N 1
ATOM 609 C CA . THR A 1 83 ? -10.044 -0.088 -10.175 1.00 80.50 83 THR A CA 1
ATOM 610 C C . THR A 1 83 ? -8.973 0.827 -9.598 1.00 80.50 83 THR A C 1
ATOM 612 O O . THR A 1 83 ? -9.246 1.735 -8.811 1.00 80.50 83 THR A O 1
ATOM 615 N N . TRP A 1 84 ? -7.736 0.651 -10.056 1.00 86.62 84 TRP A N 1
ATOM 616 C CA . TRP A 1 84 ? -6.621 1.496 -9.643 1.00 86.62 84 TRP A CA 1
ATOM 617 C C . TRP A 1 84 ? -6.744 2.905 -10.225 1.00 86.62 84 TRP A C 1
ATOM 619 O O . TRP A 1 84 ? -6.548 3.144 -11.419 1.00 86.62 84 TRP A O 1
ATOM 629 N N . ALA A 1 85 ? -7.044 3.872 -9.362 1.00 86.00 85 ALA A N 1
ATOM 630 C CA . ALA A 1 85 ? -7.055 5.278 -9.724 1.00 86.00 85 ALA A CA 1
ATOM 631 C C . ALA A 1 85 ? -5.643 5.867 -9.623 1.00 86.00 85 ALA A C 1
ATOM 633 O O . ALA A 1 85 ? -4.901 5.583 -8.680 1.00 86.00 85 ALA A O 1
ATOM 634 N N . ALA A 1 86 ? -5.286 6.753 -10.555 1.00 84.62 86 ALA A N 1
ATOM 635 C CA . ALA A 1 86 ? -4.065 7.543 -10.434 1.00 84.62 86 ALA A CA 1
ATOM 636 C C . ALA A 1 86 ? -4.105 8.375 -9.136 1.00 84.62 86 ALA A C 1
ATOM 638 O O . ALA A 1 86 ? -5.041 9.144 -8.893 1.00 84.62 86 ALA A O 1
ATOM 639 N N . GLY A 1 87 ? -3.093 8.190 -8.295 1.00 76.81 87 GLY A N 1
ATOM 640 C CA . GLY A 1 87 ? -2.898 8.934 -7.058 1.00 76.81 87 GLY A CA 1
ATOM 641 C C . GLY A 1 87 ? -2.213 10.280 -7.296 1.00 76.81 87 GLY A C 1
ATOM 642 O O . GLY A 1 87 ? -1.558 10.512 -8.316 1.00 76.81 87 GLY A O 1
ATOM 643 N N . VAL A 1 88 ? -2.336 11.174 -6.320 1.00 79.38 88 VAL A N 1
ATOM 644 C CA . VAL A 1 88 ? -1.582 12.425 -6.261 1.00 79.38 88 VAL A CA 1
ATOM 645 C C . VAL A 1 88 ? -0.294 12.144 -5.500 1.00 79.38 88 VAL A C 1
ATOM 647 O O . VAL A 1 88 ? -0.301 12.041 -4.280 1.00 79.38 88 VAL A O 1
ATOM 650 N N . VAL A 1 89 ? 0.830 12.040 -6.212 1.00 80.00 89 VAL A N 1
ATOM 651 C CA . VAL A 1 89 ? 2.146 11.707 -5.631 1.00 80.00 89 VAL A CA 1
ATOM 652 C C . VAL A 1 89 ? 2.487 12.524 -4.373 1.00 80.00 89 VAL A C 1
ATOM 654 O O . VAL A 1 89 ? 3.007 11.974 -3.406 1.00 80.00 89 VAL A O 1
ATOM 657 N N . ALA A 1 90 ? 2.191 13.826 -4.378 1.00 74.50 90 ALA A N 1
ATOM 658 C CA . ALA A 1 90 ? 2.517 14.731 -3.275 1.00 74.50 90 ALA A CA 1
ATOM 659 C C . ALA A 1 90 ? 1.659 14.528 -2.012 1.00 74.50 90 ALA A C 1
ATOM 661 O O . ALA A 1 90 ? 2.048 15.001 -0.948 1.00 74.50 90 ALA A O 1
ATOM 662 N N . ASP A 1 91 ? 0.529 13.831 -2.117 1.00 77.19 91 ASP A N 1
ATOM 663 C CA . ASP A 1 91 ? -0.408 13.643 -1.005 1.00 77.19 91 ASP A CA 1
ATOM 664 C C . ASP A 1 91 ? -0.534 12.163 -0.602 1.00 77.19 91 ASP A C 1
ATOM 666 O O . ASP A 1 91 ? -0.698 11.852 0.578 1.00 77.19 91 ASP A O 1
ATOM 670 N N . ASP A 1 92 ? -0.408 11.248 -1.568 1.00 81.75 92 ASP A N 1
ATOM 671 C CA . ASP A 1 92 ? -0.666 9.816 -1.395 1.00 81.75 92 ASP A CA 1
ATOM 672 C C . ASP A 1 92 ? 0.609 9.018 -1.043 1.00 81.75 92 ASP A C 1
ATOM 674 O O . ASP A 1 92 ? 0.537 8.015 -0.329 1.00 81.75 92 ASP A O 1
ATOM 678 N N . CYS A 1 93 ? 1.790 9.469 -1.482 1.00 87.12 93 CYS A N 1
ATOM 679 C CA . CYS A 1 93 ? 3.060 8.812 -1.160 1.00 87.12 93 CYS A CA 1
ATOM 680 C C . CYS A 1 93 ? 3.667 9.372 0.124 1.00 87.12 93 CYS A C 1
ATOM 682 O O . CYS A 1 93 ? 3.863 10.586 0.256 1.00 87.12 93 CYS A O 1
ATOM 684 N N . PHE A 1 94 ? 4.032 8.494 1.062 1.00 83.88 94 PHE A N 1
ATOM 685 C CA . PHE A 1 94 ? 4.648 8.935 2.307 1.00 83.88 94 PHE A CA 1
ATOM 686 C C . PHE A 1 94 ? 6.092 9.379 2.096 1.00 83.88 94 PHE A C 1
ATOM 688 O O . PHE A 1 94 ? 6.497 10.427 2.607 1.00 83.88 94 PHE A O 1
ATOM 695 N N . ASN A 1 95 ? 6.884 8.592 1.365 1.00 81.06 95 ASN A N 1
ATOM 696 C CA . ASN A 1 95 ? 8.253 8.969 1.078 1.00 81.06 95 ASN A CA 1
ATOM 697 C C . ASN A 1 95 ? 8.321 9.850 -0.171 1.00 81.06 95 ASN A C 1
ATOM 699 O O . ASN A 1 95 ? 8.161 9.372 -1.288 1.00 81.06 95 ASN A O 1
ATOM 703 N N . GLN A 1 96 ? 8.612 11.135 0.024 1.00 80.69 96 GLN A N 1
ATOM 704 C CA . GLN A 1 96 ? 8.729 12.110 -1.065 1.00 80.69 96 GLN A CA 1
ATOM 705 C C . GLN A 1 96 ? 10.172 12.362 -1.518 1.00 80.69 96 GLN A C 1
ATOM 707 O O . GLN A 1 96 ? 10.416 13.220 -2.369 1.00 80.69 96 GLN A O 1
ATOM 712 N N . SER A 1 97 ? 11.139 11.653 -0.929 1.00 79.94 97 SER A N 1
ATOM 713 C CA . SER A 1 97 ? 12.557 11.808 -1.239 1.00 79.94 97 SER A CA 1
ATOM 714 C C . SER A 1 97 ? 13.223 10.443 -1.460 1.00 79.94 97 SER A C 1
ATOM 716 O O . SER A 1 97 ? 13.391 9.682 -0.500 1.00 79.94 97 SER A O 1
ATOM 718 N N . PRO A 1 98 ? 13.654 10.114 -2.694 1.00 81.38 98 PRO A N 1
ATOM 719 C CA . PRO A 1 98 ? 13.515 10.895 -3.931 1.00 81.38 98 PRO A CA 1
ATOM 720 C C . PRO A 1 98 ? 12.052 11.088 -4.369 1.00 81.38 98 PRO A C 1
ATOM 722 O O . PRO A 1 98 ? 11.169 10.372 -3.904 1.00 81.38 98 PRO A O 1
ATOM 725 N N . THR A 1 99 ? 11.793 12.079 -5.234 1.00 83.69 99 THR A N 1
ATOM 726 C CA . THR A 1 99 ? 10.433 12.417 -5.688 1.00 83.69 99 THR A CA 1
ATOM 727 C C . THR A 1 99 ? 9.778 11.200 -6.345 1.00 83.69 99 THR A C 1
ATOM 729 O O . THR A 1 99 ? 10.350 10.672 -7.303 1.00 83.69 99 THR A O 1
ATOM 732 N N . PRO A 1 100 ? 8.611 10.739 -5.860 1.00 86.75 100 PRO A N 1
ATOM 733 C CA . PRO A 1 100 ? 7.943 9.598 -6.456 1.00 86.75 100 PRO A CA 1
ATOM 734 C C . PRO A 1 100 ? 7.553 9.903 -7.894 1.00 86.75 100 PRO A C 1
ATOM 736 O O . PRO A 1 100 ? 7.223 11.032 -8.256 1.00 86.75 100 PRO A O 1
ATOM 739 N N . TYR A 1 101 ? 7.633 8.874 -8.717 1.00 86.31 101 TYR A N 1
ATOM 740 C CA . TYR A 1 101 ? 7.326 8.944 -10.132 1.00 86.31 101 TYR A CA 1
ATOM 741 C C . TYR A 1 101 ? 5.826 8.771 -10.374 1.00 86.31 101 TYR A C 1
ATOM 743 O O . TYR A 1 101 ? 5.225 9.535 -11.126 1.00 86.31 101 TYR A O 1
ATOM 751 N N . SER A 1 102 ? 5.206 7.800 -9.701 1.00 88.50 102 SER A N 1
ATOM 752 C CA . SER A 1 102 ? 3.773 7.551 -9.814 1.00 88.50 102 SER A CA 1
ATOM 753 C C . SER A 1 102 ? 3.177 7.035 -8.511 1.00 88.50 102 SER A C 1
ATOM 755 O O . SER A 1 102 ? 3.860 6.445 -7.673 1.00 88.50 102 SER A O 1
ATOM 757 N N . ALA A 1 103 ? 1.880 7.277 -8.353 1.00 89.38 103 ALA A N 1
ATOM 758 C CA . ALA A 1 103 ? 1.062 6.772 -7.266 1.00 89.38 103 ALA A CA 1
ATOM 759 C C . ALA A 1 103 ? -0.207 6.169 -7.862 1.00 89.38 103 ALA A C 1
ATOM 761 O O . ALA A 1 103 ? -0.770 6.725 -8.809 1.00 89.38 103 ALA A O 1
ATOM 762 N N . VAL A 1 104 ? -0.665 5.061 -7.300 1.00 91.31 104 VAL A N 1
ATOM 763 C CA . VAL A 1 104 ? -1.958 4.449 -7.606 1.00 91.31 104 VAL A CA 1
ATOM 764 C C . VAL A 1 104 ? -2.670 4.121 -6.304 1.00 91.31 104 VAL A C 1
ATOM 766 O O . VAL A 1 104 ? -2.029 3.785 -5.302 1.00 91.31 104 VAL A O 1
ATOM 769 N N . LYS A 1 105 ? -3.993 4.245 -6.304 1.00 88.50 105 LYS A N 1
ATOM 770 C CA . LYS A 1 105 ? -4.826 4.010 -5.128 1.00 88.50 105 LYS A CA 1
ATOM 771 C C . LYS A 1 105 ? -6.084 3.233 -5.473 1.00 88.50 105 LYS A C 1
ATOM 773 O O . LYS A 1 105 ? -6.661 3.431 -6.539 1.00 88.50 105 LYS A O 1
ATOM 778 N N . ASP A 1 106 ? -6.507 2.416 -4.523 1.00 86.25 106 ASP A N 1
ATOM 779 C CA . ASP A 1 106 ? -7.771 1.689 -4.541 1.00 86.25 106 ASP A CA 1
ATOM 780 C C . ASP A 1 106 ? -8.278 1.608 -3.093 1.00 86.25 106 ASP A C 1
ATOM 782 O O . ASP A 1 106 ? -7.695 0.923 -2.247 1.00 86.25 106 ASP A O 1
ATOM 786 N N . GLY A 1 107 ? -9.283 2.427 -2.767 1.00 83.31 107 GLY A N 1
ATOM 787 C CA . GLY A 1 107 ? -9.780 2.608 -1.398 1.00 83.31 107 GLY A CA 1
ATOM 788 C C . GLY A 1 107 ? -8.687 3.002 -0.390 1.00 83.31 107 GLY A C 1
ATOM 789 O O . GLY A 1 107 ? -8.068 4.064 -0.486 1.00 83.31 107 GLY A O 1
ATOM 790 N N . ASP A 1 108 ? -8.457 2.137 0.598 1.00 85.50 108 ASP A N 1
ATOM 791 C CA . ASP A 1 108 ? -7.462 2.265 1.667 1.00 85.50 108 ASP A CA 1
ATOM 792 C C . ASP A 1 108 ? -6.059 1.768 1.282 1.00 85.50 108 ASP A C 1
ATOM 794 O O . ASP A 1 108 ? -5.141 1.823 2.112 1.00 85.50 108 ASP A O 1
ATOM 798 N N . PHE A 1 109 ? -5.875 1.269 0.060 1.00 88.12 109 PHE A N 1
ATOM 799 C CA . PHE A 1 109 ? -4.587 0.816 -0.449 1.00 88.12 109 PHE A CA 1
ATOM 800 C C . PHE A 1 109 ? -3.960 1.878 -1.345 1.00 88.12 109 PHE A C 1
ATOM 802 O O . PHE A 1 109 ? -4.612 2.514 -2.172 1.00 88.12 109 PHE A O 1
ATOM 809 N N . THR A 1 110 ? -2.658 2.076 -1.187 1.00 91.00 110 THR A N 1
ATOM 810 C CA . THR A 1 110 ? -1.884 2.996 -2.018 1.00 91.00 110 THR A CA 1
ATOM 811 C C . THR A 1 110 ? -0.536 2.373 -2.324 1.00 91.00 110 THR A C 1
ATOM 813 O O . THR A 1 110 ? 0.151 1.886 -1.421 1.00 91.00 110 THR A O 1
ATOM 816 N N . ILE A 1 111 ? -0.161 2.386 -3.598 1.00 91.62 111 ILE A N 1
ATOM 817 C CA . ILE A 1 111 ? 1.135 1.911 -4.068 1.00 91.62 111 ILE A CA 1
ATOM 818 C C . ILE A 1 111 ? 1.821 3.068 -4.782 1.00 91.62 111 ILE A C 1
ATOM 820 O O . ILE A 1 111 ? 1.272 3.664 -5.707 1.00 91.62 111 ILE A O 1
ATOM 824 N N . CYS A 1 112 ? 3.030 3.386 -4.341 1.00 92.50 112 CYS A N 1
ATOM 825 C CA . CYS A 1 112 ? 3.848 4.432 -4.927 1.00 92.50 112 CYS A CA 1
ATOM 826 C C . CYS A 1 112 ? 5.124 3.850 -5.508 1.00 92.50 112 CYS A C 1
ATOM 828 O O . CYS A 1 112 ? 5.772 3.000 -4.895 1.00 92.50 112 CYS A O 1
ATOM 830 N N . TYR A 1 113 ? 5.502 4.350 -6.675 1.00 90.62 113 TYR A N 1
ATOM 831 C CA . TYR A 1 113 ? 6.727 3.983 -7.358 1.00 90.62 113 TYR A CA 1
ATOM 832 C C . TYR A 1 113 ? 7.653 5.189 -7.407 1.00 90.62 113 TYR A C 1
ATOM 834 O O . TYR A 1 113 ? 7.274 6.257 -7.888 1.00 90.62 113 TYR A O 1
ATOM 842 N N . THR A 1 114 ? 8.886 5.007 -6.954 1.00 90.06 114 THR A N 1
ATOM 843 C CA . THR A 1 114 ? 9.923 6.035 -6.970 1.00 90.06 114 THR A CA 1
ATOM 844 C C . THR A 1 114 ? 11.120 5.531 -7.760 1.00 90.06 114 THR A C 1
ATOM 846 O O . THR A 1 114 ? 11.673 4.467 -7.469 1.00 90.06 114 THR A O 1
ATOM 849 N N . ILE A 1 115 ? 11.540 6.317 -8.751 1.00 88.38 115 ILE A N 1
ATOM 850 C CA . ILE A 1 115 ? 12.727 6.031 -9.556 1.00 88.38 115 ILE A CA 1
ATOM 851 C C . ILE A 1 115 ? 13.949 6.556 -8.792 1.00 88.38 115 ILE A C 1
ATOM 853 O O . ILE A 1 115 ? 13.988 7.743 -8.450 1.00 88.38 115 ILE A O 1
ATOM 857 N N . PRO A 1 116 ? 14.940 5.709 -8.476 1.00 84.88 116 PRO A N 1
ATOM 858 C CA . PRO A 1 116 ? 16.153 6.174 -7.824 1.00 84.88 116 PRO A CA 1
ATOM 859 C C . PRO A 1 116 ? 17.015 6.989 -8.805 1.00 84.88 116 PRO A C 1
ATOM 861 O O . PRO A 1 116 ? 17.012 6.752 -10.010 1.00 84.88 116 PRO A O 1
ATOM 864 N N . ALA A 1 117 ? 17.748 7.981 -8.291 1.00 81.81 117 ALA A N 1
ATOM 865 C CA . ALA A 1 117 ? 18.455 8.970 -9.116 1.00 81.81 117 ALA A CA 1
ATOM 866 C C . ALA A 1 117 ? 19.604 8.394 -9.971 1.00 81.81 117 ALA A C 1
ATOM 868 O O . ALA A 1 117 ? 20.063 9.043 -10.909 1.00 81.81 117 ALA A O 1
ATOM 869 N N . ASP A 1 118 ? 20.090 7.203 -9.629 1.00 78.62 118 ASP A N 1
ATOM 870 C CA . ASP A 1 118 ? 21.134 6.459 -10.335 1.00 78.62 118 ASP A CA 1
ATOM 871 C C . ASP A 1 118 ? 20.597 5.609 -11.498 1.00 78.62 118 ASP A C 1
ATOM 873 O O . ASP A 1 118 ? 21.382 5.141 -12.327 1.00 78.62 118 ASP A O 1
ATOM 877 N N . LEU A 1 119 ? 19.276 5.443 -11.604 1.00 77.06 119 LEU A N 1
ATOM 878 C CA . LEU A 1 119 ? 18.638 4.709 -12.688 1.00 77.06 119 LEU A CA 1
ATOM 879 C C . LEU A 1 119 ? 18.198 5.682 -13.791 1.00 77.06 119 LEU A C 1
ATOM 881 O O . LEU A 1 119 ? 17.299 6.504 -13.621 1.00 77.06 119 LEU A O 1
ATOM 885 N N . ALA A 1 120 ? 18.863 5.602 -14.944 1.00 61.16 120 ALA A N 1
ATOM 886 C CA . ALA A 1 120 ? 18.586 6.468 -16.083 1.00 61.16 120 ALA A CA 1
ATOM 887 C C . ALA A 1 120 ? 17.335 5.999 -16.847 1.00 61.16 120 ALA A C 1
ATOM 889 O O . ALA A 1 120 ? 17.436 5.265 -17.828 1.00 61.16 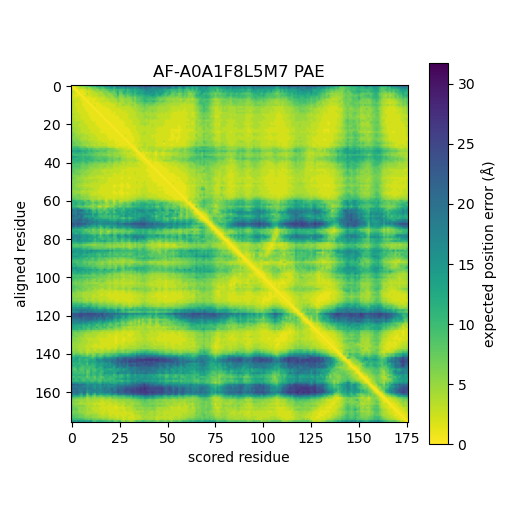120 ALA A O 1
ATOM 890 N N . GLY A 1 121 ? 16.165 6.465 -16.412 1.00 68.44 121 GLY A N 1
ATOM 891 C CA . GLY A 1 121 ? 14.934 6.429 -17.202 1.00 68.44 121 GLY A CA 1
ATOM 892 C C . GLY A 1 121 ? 13.905 5.375 -16.799 1.00 68.44 121 GLY A C 1
ATOM 893 O O . GLY A 1 121 ? 14.022 4.670 -15.793 1.00 68.44 121 GLY A O 1
ATOM 894 N N . GLU A 1 122 ? 12.843 5.328 -17.598 1.00 69.94 122 GLU A N 1
ATOM 895 C CA . GLU A 1 122 ?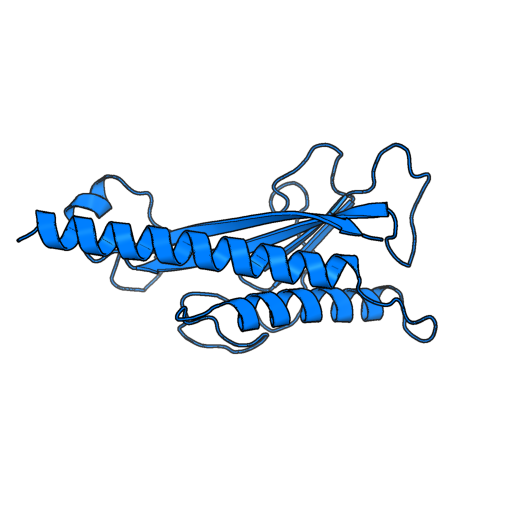 11.704 4.456 -17.359 1.00 69.94 122 GLU A CA 1
ATOM 896 C C . GLU A 1 122 ? 12.026 2.999 -17.728 1.00 69.94 122 GLU A C 1
ATOM 898 O O . GLU A 1 122 ? 12.643 2.732 -18.757 1.00 69.94 122 GLU A O 1
ATOM 903 N N . SER A 1 123 ? 11.643 2.046 -16.876 1.00 73.38 123 SER A N 1
ATOM 904 C CA . SER A 1 123 ? 11.745 0.612 -17.158 1.00 73.38 123 SER A CA 1
ATOM 905 C C . SER A 1 123 ? 10.344 0.025 -17.155 1.00 73.38 123 SER A C 1
ATOM 907 O O . SER A 1 123 ? 9.669 0.100 -16.130 1.00 73.38 123 SER A O 1
ATOM 909 N N . ASP A 1 124 ? 9.938 -0.619 -18.252 1.00 72.31 124 ASP A N 1
ATOM 910 C CA . ASP A 1 124 ? 8.608 -1.241 -18.362 1.00 72.31 124 ASP A CA 1
ATOM 911 C C . ASP A 1 124 ? 8.364 -2.270 -17.246 1.00 72.31 124 ASP A C 1
ATOM 913 O O . ASP A 1 124 ? 7.293 -2.339 -16.643 1.00 72.31 124 ASP A O 1
ATOM 917 N N . ALA A 1 125 ? 9.411 -3.019 -16.882 1.00 77.81 125 ALA A N 1
ATOM 918 C CA . ALA A 1 125 ? 9.363 -3.990 -15.793 1.00 77.81 125 ALA A CA 1
ATOM 919 C C . ALA A 1 125 ? 9.454 -3.356 -14.389 1.00 77.81 125 ALA A C 1
ATOM 921 O O . ALA A 1 125 ? 9.258 -4.063 -13.396 1.00 77.81 125 ALA A O 1
ATOM 922 N N . ARG A 1 126 ? 9.736 -2.047 -14.291 1.00 82.31 126 ARG A N 1
ATOM 923 C CA . ARG A 1 126 ? 9.952 -1.271 -13.051 1.00 82.31 126 ARG A CA 1
ATOM 924 C C . ARG A 1 126 ? 11.057 -1.830 -12.152 1.00 82.31 126 ARG A C 1
ATOM 926 O O . ARG A 1 126 ? 11.053 -1.640 -10.938 1.00 82.31 126 ARG A O 1
ATOM 933 N N . ARG A 1 127 ? 12.023 -2.537 -12.742 1.00 84.88 127 ARG A N 1
ATOM 934 C CA . ARG A 1 127 ? 13.149 -3.116 -12.000 1.00 84.88 127 ARG A CA 1
ATOM 935 C C . ARG A 1 127 ? 14.055 -2.018 -11.462 1.00 84.88 127 ARG A C 1
ATOM 937 O O . ARG A 1 127 ? 14.363 -1.060 -12.166 1.00 84.88 127 ARG A O 1
ATOM 944 N N . GLY A 1 128 ? 14.484 -2.174 -10.216 1.00 85.00 128 GLY A N 1
ATOM 945 C CA . GLY A 1 128 ? 15.285 -1.189 -9.495 1.00 85.00 128 GLY A CA 1
ATOM 946 C C . GLY A 1 128 ? 14.476 -0.038 -8.897 1.00 85.00 128 GLY A C 1
ATOM 947 O O . GLY A 1 128 ? 15.062 0.821 -8.248 1.00 85.00 128 GLY A O 1
ATOM 948 N N . TYR A 1 129 ? 13.153 0.001 -9.074 1.00 88.75 129 TYR A N 1
ATOM 949 C CA . TYR A 1 129 ? 12.330 1.073 -8.514 1.00 88.75 129 TYR A CA 1
ATOM 950 C C . TYR A 1 129 ? 12.090 0.806 -7.032 1.00 88.75 129 TYR A C 1
ATOM 952 O O . TYR A 1 129 ? 11.956 -0.349 -6.612 1.00 88.75 129 TYR A O 1
ATOM 960 N N . TYR A 1 130 ? 11.974 1.870 -6.243 1.00 90.50 130 TYR A N 1
ATOM 961 C CA . TYR A 1 130 ? 11.402 1.752 -4.911 1.00 90.50 130 TYR A CA 1
ATOM 962 C C . TYR A 1 130 ? 9.885 1.668 -5.041 1.00 90.50 130 TYR A C 1
ATOM 964 O O . TYR A 1 130 ? 9.258 2.543 -5.631 1.00 90.50 130 TYR A O 1
ATOM 972 N N . MET A 1 131 ? 9.302 0.617 -4.484 1.00 91.69 131 MET A N 1
ATOM 973 C CA . MET A 1 131 ? 7.866 0.451 -4.340 1.00 91.69 131 MET A CA 1
ATOM 974 C C . MET A 1 131 ? 7.506 0.650 -2.874 1.00 91.69 131 MET A C 1
ATOM 976 O O . MET A 1 131 ? 7.941 -0.107 -2.002 1.00 91.69 131 MET A O 1
ATOM 980 N N . GLU A 1 132 ? 6.715 1.672 -2.599 1.00 93.19 132 GLU A N 1
ATOM 981 C CA . GLU A 1 132 ? 6.089 1.888 -1.307 1.00 93.19 132 GLU A CA 1
ATOM 982 C C . GLU A 1 132 ? 4.668 1.335 -1.346 1.00 93.19 132 G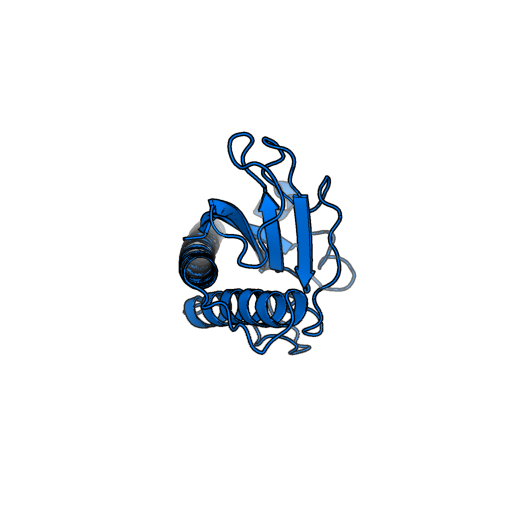LU A C 1
ATOM 984 O O . GLU A 1 132 ? 3.902 1.637 -2.256 1.00 93.19 132 GLU A O 1
ATOM 989 N N . VAL A 1 133 ? 4.324 0.517 -0.357 1.00 93.12 133 VAL A N 1
ATOM 990 C CA . VAL A 1 133 ? 2.986 -0.043 -0.190 1.00 93.12 133 VAL A CA 1
ATOM 991 C C . VAL A 1 133 ? 2.430 0.458 1.132 1.00 93.12 133 VAL A C 1
ATOM 993 O O . VAL A 1 133 ? 3.042 0.260 2.188 1.00 93.12 133 VAL A O 1
ATOM 996 N N . THR A 1 134 ? 1.259 1.077 1.062 1.00 91.56 134 THR A N 1
ATOM 997 C CA . THR A 1 134 ? 0.527 1.620 2.201 1.00 91.56 134 THR A CA 1
ATOM 998 C C . THR A 1 134 ? -0.869 1.009 2.245 1.00 91.56 134 THR A C 1
ATOM 1000 O O . THR A 1 134 ? -1.551 0.923 1.227 1.00 91.56 134 THR A O 1
ATOM 1003 N N . ALA A 1 135 ? -1.289 0.585 3.436 1.00 89.62 135 ALA A N 1
ATOM 1004 C CA . ALA A 1 135 ? -2.655 0.157 3.713 1.00 89.62 135 ALA A CA 1
ATOM 1005 C C . ALA A 1 135 ? -3.165 0.820 4.995 1.00 89.62 135 ALA A C 1
ATOM 1007 O O . ALA A 1 135 ? -2.421 0.948 5.979 1.00 89.62 135 ALA A O 1
ATOM 1008 N N . TRP A 1 136 ? -4.437 1.201 4.998 1.00 87.12 136 TRP A N 1
ATOM 1009 C CA . TRP A 1 136 ? -5.081 1.860 6.127 1.00 87.12 136 TRP A CA 1
ATOM 1010 C C . TRP A 1 136 ? -6.172 0.996 6.747 1.00 87.12 136 TRP A C 1
ATOM 1012 O O . TRP A 1 136 ? -7.103 0.590 6.069 1.00 87.12 136 TRP A O 1
ATOM 1022 N N . TYR A 1 137 ? -6.070 0.741 8.051 1.00 86.62 137 TYR A N 1
ATOM 1023 C CA . TYR A 1 137 ? -7.082 -0.008 8.792 1.00 86.62 137 TYR A CA 1
ATOM 1024 C C . TYR A 1 137 ? -7.855 0.888 9.751 1.00 86.62 137 TYR A C 1
ATOM 1026 O O . TYR A 1 137 ? -7.259 1.561 10.591 1.00 86.62 137 TYR A O 1
ATOM 1034 N N . HIS A 1 138 ? -9.177 0.831 9.682 1.00 84.25 138 HIS A N 1
ATOM 1035 C CA . HIS A 1 138 ? -10.085 1.621 10.502 1.00 84.25 138 HIS A CA 1
ATOM 1036 C C . HIS A 1 138 ? -10.568 0.823 11.705 1.00 84.25 138 HIS A C 1
ATOM 1038 O O . HIS A 1 138 ? -11.290 -0.162 11.560 1.00 84.25 138 HIS A O 1
ATOM 1044 N N . GLN A 1 139 ? -10.212 1.249 12.912 1.00 81.00 139 GLN A N 1
ATOM 1045 C CA . GLN A 1 139 ? -10.614 0.579 14.146 1.00 81.00 139 GLN A CA 1
ATOM 1046 C C . GLN A 1 139 ? -11.561 1.474 14.950 1.00 81.00 139 GLN A C 1
ATOM 1048 O O . GLN A 1 139 ? -11.206 2.590 15.319 1.00 81.00 139 GLN A O 1
ATOM 1053 N N . GLN A 1 140 ? -12.748 0.966 15.281 1.00 76.25 140 GLN A N 1
ATOM 1054 C CA . GLN A 1 140 ? -13.691 1.681 16.142 1.00 76.25 140 GLN A CA 1
ATOM 1055 C C . GLN A 1 140 ? -13.205 1.691 17.601 1.00 76.25 140 GLN A C 1
ATOM 1057 O O . GLN A 1 140 ? -12.750 0.665 18.133 1.00 76.25 140 GLN A O 1
ATOM 1062 N N . ILE A 1 141 ? -13.317 2.849 18.255 1.00 72.81 141 ILE A N 1
ATOM 1063 C CA . ILE A 1 141 ? -12.991 3.051 19.666 1.00 72.81 141 ILE A CA 1
ATOM 1064 C C . ILE A 1 141 ? -14.276 3.009 20.497 1.00 72.81 141 ILE A C 1
ATOM 1066 O O . ILE A 1 141 ? -15.223 3.740 20.240 1.00 72.81 141 ILE A O 1
ATOM 1070 N N . PHE A 1 142 ? -14.296 2.176 21.542 1.00 66.38 142 PHE A N 1
ATOM 1071 C CA . PHE A 1 142 ? -15.480 1.998 22.400 1.00 66.38 142 PHE A CA 1
ATOM 1072 C C . PHE A 1 142 ? -15.349 2.643 23.790 1.00 66.38 142 PHE A C 1
ATOM 1074 O O . PHE A 1 142 ? -16.284 2.578 24.586 1.00 66.38 142 PHE A O 1
ATOM 1081 N N . VAL A 1 143 ? -14.194 3.236 24.124 1.00 65.25 143 VAL A N 1
ATOM 1082 C CA . VAL A 1 143 ? -13.955 3.8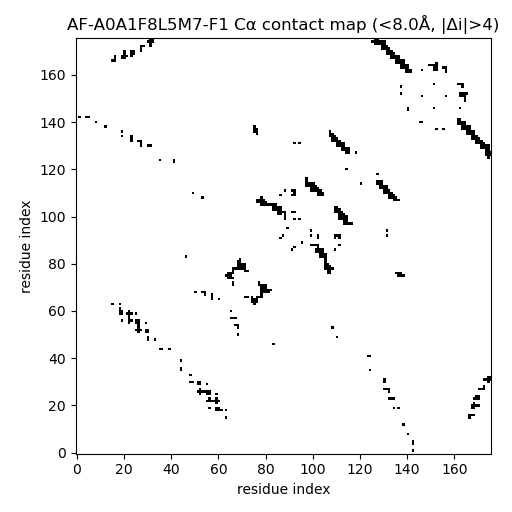81 25.426 1.00 65.25 143 VAL A CA 1
ATOM 1083 C C . VAL A 1 143 ? -13.984 5.410 25.282 1.00 65.25 143 VAL A C 1
ATOM 1085 O O . VAL A 1 143 ? -13.055 5.970 24.699 1.00 65.25 143 VAL A O 1
ATOM 1088 N N . PRO A 1 144 ? -14.955 6.105 25.908 1.00 58.03 144 PRO A N 1
ATOM 1089 C CA . PRO A 1 144 ? -15.098 7.567 25.824 1.00 58.03 144 PRO A CA 1
ATOM 1090 C C . PRO A 1 144 ? -13.896 8.368 26.352 1.00 58.03 144 PRO A C 1
ATOM 1092 O O . PRO A 1 144 ? -13.715 9.528 26.012 1.00 58.03 144 PRO A O 1
ATOM 1095 N N . LEU A 1 145 ? -13.062 7.774 27.213 1.00 61.25 145 LEU A N 1
ATOM 1096 C CA . LEU A 1 145 ? -11.882 8.452 27.766 1.00 61.25 145 LEU A CA 1
ATOM 1097 C C . LEU A 1 145 ? -10.725 8.572 26.769 1.00 61.25 145 LEU A C 1
ATOM 1099 O O . LEU A 1 145 ? -9.920 9.482 26.922 1.00 61.25 145 LEU A O 1
ATOM 1103 N N . LEU A 1 146 ? -10.615 7.668 25.789 1.00 60.94 146 LEU A N 1
ATOM 1104 C CA . LEU A 1 146 ? -9.586 7.749 24.741 1.00 60.94 146 LEU A CA 1
ATOM 1105 C C . LEU A 1 146 ? -10.041 8.602 23.553 1.00 60.94 146 LEU A C 1
ATOM 1107 O O . LEU A 1 146 ? -9.201 9.146 22.846 1.00 60.94 146 LEU A O 1
ATOM 1111 N N . ASP A 1 147 ? -11.353 8.755 23.398 1.00 60.56 147 ASP A N 1
ATOM 1112 C CA . ASP A 1 147 ? -11.994 9.599 22.392 1.00 60.56 147 ASP A CA 1
ATOM 1113 C C . ASP A 1 147 ? -11.567 11.076 22.510 1.00 60.56 147 ASP A C 1
ATOM 1115 O O . ASP A 1 147 ? -11.180 11.704 21.536 1.00 60.56 147 ASP A O 1
ATOM 1119 N N . MET A 1 148 ? -11.479 11.615 23.735 1.00 64.25 148 MET A N 1
ATOM 1120 C CA . MET A 1 148 ? -11.063 13.014 23.949 1.00 64.25 148 MET A CA 1
ATOM 1121 C C . MET A 1 148 ? -9.609 13.313 23.530 1.00 64.25 148 MET A C 1
ATOM 1123 O O . MET A 1 148 ? -9.237 14.478 23.393 1.00 64.25 148 MET A O 1
ATOM 1127 N N . PHE A 1 149 ? -8.764 12.290 23.376 1.00 66.50 149 PHE A N 1
ATOM 1128 C CA . PHE A 1 149 ? -7.330 12.466 23.122 1.00 66.50 149 PHE A CA 1
ATOM 1129 C C . PHE A 1 149 ? -6.888 12.031 21.729 1.00 66.50 149 PHE A C 1
ATOM 1131 O O . PHE A 1 149 ? -5.759 12.341 21.345 1.00 66.50 149 PHE A O 1
ATOM 1138 N N . LEU A 1 150 ? -7.728 11.306 20.989 1.00 69.75 150 LEU A N 1
ATOM 1139 C CA . LEU A 1 150 ? -7.368 10.769 19.685 1.00 69.75 150 LEU A CA 1
ATOM 1140 C C . LEU A 1 150 ? -8.160 11.482 18.585 1.00 69.75 150 LEU A C 1
ATOM 1142 O O . LEU A 1 150 ? -9.365 11.666 18.726 1.00 69.75 150 LEU A O 1
ATOM 1146 N N . PRO A 1 151 ? -7.497 11.902 17.496 1.00 67.25 151 PRO A N 1
ATOM 1147 C CA . PRO A 1 151 ? -8.191 12.456 16.345 1.00 67.25 151 PRO A CA 1
ATOM 1148 C C . PRO A 1 151 ? -9.060 11.377 15.690 1.00 67.25 151 PRO A C 1
ATOM 1150 O O . PRO A 1 151 ? -8.593 10.258 15.467 1.00 67.25 151 PRO A O 1
ATOM 1153 N N . ASP A 1 152 ? -10.307 11.739 15.397 1.00 72.56 152 ASP A N 1
ATOM 1154 C CA . ASP A 1 152 ? -11.268 10.892 14.691 1.00 72.56 152 ASP A CA 1
ATOM 1155 C C . ASP A 1 152 ? -10.924 10.792 13.196 1.00 72.56 152 ASP A C 1
ATOM 1157 O O . ASP A 1 152 ? -10.340 11.711 12.609 1.00 72.56 152 ASP A O 1
ATOM 1161 N N . ASP A 1 153 ? -11.284 9.672 12.577 1.00 74.00 153 ASP A N 1
ATOM 1162 C CA . ASP A 1 153 ? -11.020 9.419 11.168 1.00 74.00 153 ASP A CA 1
ATOM 1163 C C . ASP A 1 153 ? -12.047 10.138 10.273 1.00 74.00 153 ASP A C 1
ATOM 1165 O O . ASP A 1 153 ? -13.234 9.787 10.278 1.00 74.00 153 ASP A O 1
ATOM 1169 N N . PRO A 1 154 ? -11.632 11.105 9.433 1.00 68.06 154 PRO A N 1
ATOM 1170 C CA . PRO A 1 154 ? -12.550 11.852 8.572 1.00 68.06 154 PRO A CA 1
ATOM 1171 C C . PRO A 1 154 ? -13.224 10.997 7.486 1.00 68.06 154 PRO A C 1
ATOM 1173 O O . PRO A 1 154 ? -14.225 11.427 6.919 1.00 68.06 154 PRO A O 1
ATOM 1176 N N . THR A 1 155 ? -12.696 9.810 7.175 1.00 71.25 155 THR A N 1
ATOM 1177 C CA . THR A 1 155 ? -13.231 8.941 6.112 1.00 71.25 155 THR A CA 1
ATOM 1178 C C . THR A 1 155 ? -14.378 8.043 6.580 1.00 71.25 155 THR A C 1
ATOM 1180 O O . THR A 1 155 ? -15.230 7.687 5.770 1.00 71.25 155 THR A O 1
ATOM 1183 N N . LYS A 1 156 ? -14.450 7.732 7.883 1.00 69.19 156 LYS A N 1
ATOM 1184 C CA . LYS A 1 156 ? -15.499 6.879 8.479 1.00 69.19 156 LYS A CA 1
ATOM 1185 C C . LYS A 1 156 ? -16.413 7.567 9.488 1.00 69.19 156 LYS A C 1
ATOM 1187 O O . LYS A 1 156 ? -17.510 7.085 9.752 1.00 69.19 156 LYS A O 1
ATOM 1192 N N . SER A 1 157 ? -16.012 8.725 10.006 1.00 63.16 157 SER A N 1
ATOM 1193 C CA . SER A 1 157 ? -16.825 9.525 10.937 1.00 63.16 157 SER A CA 1
ATOM 1194 C C . SER A 1 157 ? -18.097 10.116 10.312 1.00 63.16 157 SER A C 1
ATOM 1196 O O . SER A 1 157 ? -19.037 10.475 11.025 1.00 63.16 157 SER A O 1
ATOM 1198 N N . ALA A 1 158 ? -18.186 10.191 8.980 1.00 55.88 158 ALA A N 1
ATOM 1199 C CA . ALA A 1 158 ? -19.357 10.705 8.277 1.00 55.88 158 ALA A CA 1
ATOM 1200 C C . ALA A 1 158 ? -20.507 9.674 8.235 1.00 55.88 158 ALA A C 1
ATOM 1202 O O . ALA A 1 158 ? -20.777 9.062 7.206 1.00 55.88 158 ALA A O 1
ATOM 1203 N N . GLY A 1 159 ? -21.222 9.513 9.353 1.00 56.03 159 GLY A N 1
ATOM 1204 C CA . GLY A 1 159 ? -22.500 8.785 9.412 1.00 56.03 159 GLY A CA 1
ATOM 1205 C C . GLY A 1 159 ? -22.524 7.525 10.280 1.00 56.03 159 GLY A C 1
ATOM 1206 O O . GLY A 1 159 ? -23.600 6.956 10.469 1.00 56.03 159 GLY A O 1
ATOM 1207 N N . GLU A 1 160 ? -21.394 7.113 10.855 1.00 58.44 160 GLU A N 1
ATOM 1208 C CA . GLU A 1 160 ? -21.317 5.960 11.760 1.00 58.44 160 GLU A CA 1
ATOM 1209 C C . GLU A 1 160 ? -21.255 6.408 13.233 1.00 58.44 160 GLU A C 1
ATOM 1211 O O . GLU A 1 160 ? -20.605 7.389 13.586 1.00 58.44 160 GLU A O 1
ATOM 1216 N N . GLN A 1 161 ? -21.970 5.708 14.124 1.00 52.09 161 GLN A N 1
ATOM 1217 C CA . GLN A 1 161 ? -21.989 6.024 15.558 1.00 52.09 161 GLN A CA 1
ATOM 1218 C C . GLN A 1 161 ? -20.682 5.565 16.232 1.00 52.09 161 GLN A C 1
ATOM 1220 O O . GLN A 1 161 ? -20.601 4.445 16.738 1.00 52.09 161 GLN A O 1
ATOM 1225 N N . GLY A 1 162 ? -19.663 6.424 16.265 1.00 62.53 162 GLY A N 1
ATOM 1226 C CA . GLY A 1 162 ? -18.468 6.247 17.098 1.00 62.53 162 GLY A CA 1
ATOM 1227 C C . GLY A 1 162 ? -17.206 6.856 16.499 1.00 62.53 162 GLY A C 1
ATOM 1228 O O . GLY A 1 162 ? -17.157 7.123 15.305 1.00 62.53 162 GLY A O 1
ATOM 1229 N N . SER A 1 163 ? -16.193 7.038 17.343 1.00 71.12 163 SER A N 1
ATOM 1230 C CA . SER A 1 163 ? -14.891 7.564 16.932 1.00 71.12 163 SER A CA 1
ATOM 1231 C C . SER A 1 163 ? -14.007 6.447 16.393 1.00 71.12 163 SER A C 1
ATOM 1233 O O . SER A 1 163 ? -13.883 5.371 16.998 1.00 71.12 163 SER A O 1
ATOM 1235 N N . TRP A 1 164 ? -13.388 6.703 15.253 1.00 78.06 164 TRP A N 1
ATOM 1236 C CA . TRP A 1 164 ? -12.555 5.768 14.517 1.00 78.06 164 TRP A CA 1
ATOM 1237 C C . TRP A 1 164 ? -11.101 6.214 14.567 1.00 78.06 164 TRP A C 1
ATOM 1239 O O . TRP A 1 164 ? -10.792 7.399 14.496 1.00 78.06 164 TRP A O 1
ATOM 1249 N N . ILE A 1 165 ? -10.191 5.248 14.673 1.00 82.44 165 ILE A N 1
ATOM 1250 C CA . ILE A 1 165 ? -8.758 5.486 14.509 1.00 82.44 165 ILE A CA 1
ATOM 1251 C C . ILE A 1 165 ? -8.239 4.743 13.285 1.00 82.44 165 ILE A C 1
ATOM 1253 O O . ILE A 1 165 ? -8.485 3.544 13.121 1.00 82.44 165 ILE A O 1
ATOM 1257 N N . ARG A 1 166 ? -7.458 5.450 12.464 1.00 84.31 166 ARG A N 1
ATOM 1258 C CA . ARG A 1 166 ? -6.739 4.875 11.328 1.00 84.31 166 ARG A CA 1
ATOM 1259 C C . ARG A 1 166 ? -5.376 4.353 11.764 1.00 84.31 166 ARG A C 1
ATOM 1261 O O . ARG A 1 166 ? -4.543 5.097 12.283 1.00 84.31 166 ARG A O 1
ATOM 1268 N N . LEU A 1 167 ? -5.129 3.072 11.528 1.00 87.62 167 LEU A N 1
ATOM 1269 C CA . LEU A 1 167 ? -3.850 2.416 11.777 1.00 87.62 167 LEU A CA 1
ATOM 1270 C C . LEU A 1 167 ? -3.125 2.203 10.440 1.00 87.62 167 LEU A C 1
ATOM 1272 O O . LEU A 1 167 ? -3.615 1.438 9.606 1.00 87.62 167 LEU A O 1
ATOM 1276 N N . PRO A 1 168 ? -1.969 2.856 10.216 1.00 89.19 168 PRO A N 1
ATOM 1277 C CA . PRO A 1 168 ? -1.200 2.669 8.996 1.00 89.19 168 PRO A CA 1
ATOM 1278 C C . PRO A 1 168 ? -0.347 1.398 9.073 1.00 89.19 168 PRO A C 1
ATOM 1280 O O . PRO A 1 168 ? 0.338 1.150 10.070 1.00 89.19 168 PRO A O 1
ATOM 1283 N N . GLY A 1 169 ? -0.315 0.635 7.984 1.00 90.50 169 GLY A N 1
ATOM 1284 C CA . GLY A 1 169 ? 0.802 -0.252 7.670 1.00 90.50 169 GLY A CA 1
ATOM 1285 C C . GLY A 1 169 ? 1.519 0.269 6.440 1.00 90.50 169 GLY A C 1
ATOM 1286 O O . GLY A 1 169 ? 0.877 0.566 5.434 1.00 90.50 169 GLY A O 1
ATOM 1287 N N . ARG A 1 170 ? 2.842 0.413 6.532 1.00 92.19 170 ARG A N 1
ATOM 1288 C CA . ARG A 1 170 ? 3.658 0.983 5.456 1.00 92.19 170 ARG A CA 1
ATOM 1289 C C . ARG A 1 170 ? 4.980 0.262 5.331 1.00 92.19 170 ARG A C 1
ATOM 1291 O O . ARG A 1 170 ? 5.611 -0.075 6.335 1.00 92.19 170 ARG A O 1
ATOM 1298 N N . VAL A 1 171 ? 5.421 0.067 4.099 1.00 93.69 171 VAL A N 1
ATOM 1299 C CA . VAL A 1 171 ? 6.742 -0.485 3.815 1.00 93.69 171 VAL A CA 1
ATOM 1300 C C . VAL A 1 171 ? 7.233 0.004 2.461 1.00 93.69 171 VAL A C 1
ATOM 1302 O O . VAL A 1 171 ? 6.455 0.125 1.521 1.00 93.69 171 VAL A O 1
ATOM 1305 N N . THR A 1 172 ? 8.537 0.231 2.357 1.00 91.44 172 THR A N 1
ATOM 1306 C CA . THR A 1 172 ? 9.210 0.506 1.087 1.00 91.44 172 THR A CA 1
ATOM 1307 C C . THR A 1 172 ? 10.154 -0.646 0.779 1.00 91.44 172 THR A C 1
ATOM 1309 O O . THR A 1 172 ? 10.914 -1.084 1.646 1.00 91.44 172 THR A O 1
ATOM 1312 N N . VAL A 1 173 ? 10.098 -1.151 -0.448 1.00 92.12 173 VAL A N 1
ATOM 1313 C CA . VAL A 1 173 ? 10.946 -2.236 -0.953 1.00 92.12 173 VAL A CA 1
ATOM 1314 C C . VAL A 1 173 ? 11.513 -1.863 -2.318 1.00 92.12 173 VAL A C 1
ATOM 1316 O O . VAL A 1 173 ? 10.998 -0.970 -2.978 1.00 92.12 173 VAL A O 1
ATOM 1319 N N . VAL A 1 174 ? 12.567 -2.546 -2.753 1.00 90.00 174 VAL A N 1
ATOM 1320 C CA . VAL A 1 174 ? 13.089 -2.427 -4.123 1.00 90.00 174 VAL A CA 1
ATOM 1321 C C . VAL A 1 174 ? 12.483 -3.541 -4.973 1.00 90.00 174 VAL A C 1
ATOM 1323 O O . VAL A 1 174 ? 12.431 -4.687 -4.519 1.00 90.00 174 VAL A O 1
ATOM 1326 N N . ILE A 1 175 ? 12.026 -3.215 -6.181 1.00 88.12 175 ILE A N 1
ATOM 1327 C CA . ILE A 1 175 ? 11.580 -4.198 -7.179 1.00 88.12 175 ILE A CA 1
ATOM 1328 C C . ILE A 1 175 ? 12.814 -4.831 -7.831 1.00 88.12 175 ILE A C 1
ATOM 1330 O O . ILE A 1 175 ? 13.683 -4.107 -8.324 1.00 88.12 175 ILE A O 1
ATOM 1334 N N . ASN A 1 176 ? 12.887 -6.166 -7.842 1.00 80.88 176 ASN A N 1
ATOM 1335 C CA . ASN A 1 176 ? 14.014 -6.919 -8.411 1.00 80.88 176 ASN A CA 1
ATOM 1336 C C . ASN A 1 176 ? 13.773 -7.345 -9.865 1.00 80.88 176 ASN A C 1
ATOM 1338 O O . ASN A 1 176 ? 12.616 -7.650 -10.227 1.00 80.88 176 ASN A O 1
#

pLDDT: mean 80.86, std 10.85, range [52.09, 93.94]

Secondary structure (DSSP, 8-state):
-HHHHHHHHHHHHHHHHHHHHHHHHHHHHHHTTPPPPTTS-TTHHHHHHHHHHHHHHHHTTTTS-PPPTT---S-SS--TTS--EEP-HHHH-S--SSPPSEEEEETTEEEEEE--TTS-S--TT-TT-EEEEEEEEEEE---HHHHTTSPPPTTTTTTSSS-EEEEEEEEEEE--

Solvent-accessible surface area (backbone atoms only — not comparable to full-atom values): 9688 Å² total; per-residue (Å²): 112,69,67,62,52,50,52,52,50,50,52,49,54,52,52,49,42,54,36,43,35,52,8,31,47,50,8,44,57,45,45,25,62,52,78,74,55,88,92,49,53,66,63,56,45,44,51,54,30,51,52,51,17,51,54,36,26,46,68,40,33,78,92,54,62,57,54,56,79,39,41,92,56,103,42,41,30,50,36,32,77,64,57,78,39,81,39,54,45,90,77,69,37,85,68,60,78,62,60,49,71,45,28,34,30,29,59,37,35,35,42,26,38,23,62,48,93,88,57,93,70,91,52,82,77,42,57,66,21,36,40,34,34,36,40,46,38,50,44,80,55,90,53,76,80,56,54,82,77,49,77,63,31,84,88,60,48,81,83,49,99,57,49,30,42,74,42,73,11,71,43,77,45,64,21,101

Mean predicted aligned error: 7.66 Å

Foldseek 3Di:
DLVVVVVVVVVVLVVQLVLLQVQLVQLVVQLLAQDDDPVDFLVVSVLVSQLSSVQSSQVSNVPAFDDHQCDPDPGQFQNANSDWDWDDQVPQDPDCVVHWPTWTDGGQKIKTWRDDPPDPDDDSQSAFIKIKIKGKGKDFDDRVVVVVPDDFDPVPVVPDPGGIDIRMHMDIDGRD